Protein AF-A0A0S8KGT2-F1 (afdb_monomer)

Foldseek 3Di:
DQDDDDCCAAPFNVCLVVQDKDWFQALVPDPRHDCVRCVVVVNDFGIKIKGFQDAPPDGQGIDIDTQDPVNDGDDVVNSVVVNVCSRVVSVVSVVVVVVVVVVVVVVVVVCVVPPDPPDPDPPDDPDDPPVPPPDDD

Radius of gyration: 22.51 Å; Cα contacts (8 Å, |Δi|>4): 148; chains: 1; bounding box: 44×46×62 Å

Structure (mmCIF, N/CA/C/O backbone):
data_AF-A0A0S8KGT2-F1
#
_entry.id   AF-A0A0S8KGT2-F1
#
loop_
_atom_site.group_PDB
_atom_site.id
_atom_site.type_symbol
_atom_site.label_atom_id
_atom_site.label_alt_id
_atom_site.label_comp_id
_atom_site.label_asym_id
_atom_site.label_entity_id
_atom_site.label_seq_id
_atom_site.pdbx_PDB_ins_code
_atom_site.Cartn_x
_atom_site.Cartn_y
_atom_site.Cartn_z
_atom_site.occupancy
_atom_site.B_iso_or_equiv
_atom_site.auth_seq_id
_atom_site.auth_comp_id
_atom_site.auth_asym_id
_atom_site.auth_atom_id
_atom_site.pdbx_PDB_model_num
ATOM 1 N N . MET A 1 1 ? -9.819 -14.612 -7.783 1.00 37.97 1 MET A N 1
ATOM 2 C CA . MET A 1 1 ? -9.402 -13.754 -8.916 1.00 37.97 1 MET A CA 1
ATOM 3 C C . MET A 1 1 ? -8.966 -12.421 -8.337 1.00 37.97 1 MET A C 1
ATOM 5 O O . MET A 1 1 ? -9.615 -11.972 -7.404 1.00 37.97 1 MET A O 1
ATOM 9 N N . ALA A 1 2 ? -7.877 -11.823 -8.820 1.00 55.53 2 ALA A N 1
ATOM 10 C CA . ALA A 1 2 ? -7.494 -10.479 -8.392 1.00 55.53 2 ALA A CA 1
ATOM 11 C C . ALA A 1 2 ? -8.411 -9.467 -9.095 1.00 55.53 2 ALA A C 1
ATOM 13 O O . ALA A 1 2 ? -8.334 -9.310 -10.314 1.00 55.53 2 ALA A O 1
ATOM 14 N N . ALA A 1 3 ? -9.317 -8.840 -8.345 1.00 69.00 3 ALA A N 1
ATOM 15 C CA . ALA A 1 3 ? -10.136 -7.749 -8.857 1.00 69.00 3 ALA A CA 1
ATOM 16 C C . ALA A 1 3 ? -9.214 -6.566 -9.189 1.00 69.00 3 ALA A C 1
ATOM 18 O O . ALA A 1 3 ? -8.461 -6.101 -8.335 1.00 69.00 3 ALA A O 1
ATOM 19 N N . THR A 1 4 ? -9.228 -6.111 -10.442 1.00 83.44 4 THR A N 1
ATOM 20 C CA . THR A 1 4 ? -8.487 -4.913 -10.857 1.00 83.44 4 THR A CA 1
ATOM 21 C C . THR A 1 4 ? -9.439 -3.730 -10.819 1.00 83.44 4 THR A C 1
ATOM 23 O O . THR A 1 4 ? -10.498 -3.771 -11.441 1.00 83.44 4 THR A O 1
ATOM 26 N N . PHE A 1 5 ? -9.060 -2.671 -10.113 1.00 87.12 5 PHE A N 1
ATOM 27 C CA . PHE A 1 5 ? -9.848 -1.450 -9.988 1.00 87.12 5 PHE A CA 1
ATOM 28 C C . PHE A 1 5 ? -8.957 -0.210 -10.183 1.00 87.12 5 PHE A C 1
ATOM 30 O O . PHE A 1 5 ? -7.730 -0.324 -10.130 1.00 87.12 5 PHE A O 1
ATOM 37 N N . PRO A 1 6 ? -9.542 0.970 -10.463 1.00 90.31 6 PRO A N 1
ATOM 38 C CA . PRO A 1 6 ? -8.777 2.198 -10.671 1.00 90.31 6 PRO A CA 1
ATOM 39 C C . PRO A 1 6 ? -7.941 2.596 -9.446 1.00 90.31 6 PRO A C 1
ATOM 41 O O . PRO A 1 6 ? -8.427 2.559 -8.318 1.00 90.31 6 PRO A O 1
ATOM 44 N N . ALA A 1 7 ? -6.694 3.018 -9.673 1.00 87.56 7 ALA A N 1
ATOM 45 C CA . ALA A 1 7 ? -5.729 3.323 -8.611 1.00 87.56 7 ALA A CA 1
ATOM 46 C C . ALA A 1 7 ? -6.074 4.568 -7.769 1.00 87.56 7 ALA A C 1
ATOM 48 O O . ALA A 1 7 ? -5.436 4.817 -6.754 1.00 87.56 7 ALA A O 1
ATOM 49 N N . ASP A 1 8 ? -7.052 5.367 -8.189 1.00 89.62 8 ASP A N 1
ATOM 50 C CA . ASP A 1 8 ? -7.558 6.546 -7.485 1.00 89.62 8 ASP A CA 1
ATOM 51 C C . ASP A 1 8 ? -8.740 6.235 -6.552 1.00 89.62 8 ASP A C 1
ATOM 53 O O . ASP A 1 8 ? -9.240 7.130 -5.871 1.00 89.62 8 ASP A O 1
ATOM 57 N N . ARG A 1 9 ? -9.200 4.980 -6.510 1.00 91.31 9 ARG A N 1
ATOM 58 C CA . ARG A 1 9 ? -10.331 4.543 -5.686 1.00 91.31 9 ARG A CA 1
ATOM 59 C C . ARG A 1 9 ? -9.869 3.867 -4.399 1.00 91.31 9 ARG A C 1
ATOM 61 O O . ARG A 1 9 ? -8.806 3.255 -4.339 1.00 91.31 9 ARG A O 1
ATOM 68 N N . GLY A 1 10 ? -10.729 3.919 -3.385 1.00 92.88 10 GLY A N 1
ATOM 69 C CA . GLY A 1 10 ? -10.489 3.236 -2.121 1.00 92.88 10 GLY A CA 1
ATOM 70 C C . GLY A 1 10 ? -9.565 3.998 -1.172 1.00 92.88 10 GLY A C 1
ATOM 71 O O . GLY A 1 10 ? -8.985 5.034 -1.510 1.00 92.88 10 GLY A O 1
ATOM 72 N N . LEU A 1 11 ? -9.374 3.412 0.009 1.00 94.81 11 LEU A N 1
ATOM 73 C CA . LEU A 1 11 ? -8.355 3.837 0.970 1.00 94.81 11 LEU A CA 1
ATOM 74 C C . LEU A 1 11 ? -6.946 3.726 0.368 1.00 94.81 11 LEU A C 1
ATOM 76 O O . LEU A 1 11 ? -6.159 4.662 0.508 1.00 94.81 11 LEU A O 1
ATOM 80 N N . ALA A 1 12 ? -6.679 2.666 -0.406 1.00 93.75 12 ALA A N 1
ATOM 81 C CA . ALA A 1 12 ? -5.462 2.520 -1.204 1.00 93.75 12 ALA A CA 1
ATOM 82 C C . ALA A 1 12 ? -5.190 3.758 -2.075 1.00 93.75 12 ALA A C 1
ATOM 84 O O . ALA A 1 12 ? -4.114 4.349 -2.009 1.00 93.75 12 ALA A O 1
ATOM 85 N N . GLY A 1 13 ? -6.175 4.188 -2.872 1.00 94.12 13 GLY A N 1
ATOM 86 C CA . GLY A 1 13 ? -6.015 5.333 -3.765 1.00 94.12 13 GLY A CA 1
ATOM 87 C C . GLY A 1 13 ? -5.806 6.651 -3.025 1.00 94.12 13 GLY A C 1
ATOM 88 O O . GLY A 1 13 ? -4.960 7.450 -3.430 1.00 94.12 13 GLY A O 1
ATOM 89 N N . SER A 1 14 ? -6.507 6.851 -1.904 1.00 95.75 14 SER A N 1
ATOM 90 C CA . SER A 1 14 ? -6.300 8.008 -1.021 1.00 95.75 14 SER A CA 1
ATOM 91 C C . SER A 1 14 ? -4.852 8.074 -0.532 1.00 95.75 14 SER A C 1
ATOM 93 O O . SER A 1 14 ? -4.175 9.078 -0.749 1.00 95.75 14 SER A O 1
ATOM 95 N N . VAL A 1 15 ? -4.347 6.984 0.051 1.00 96.44 15 VAL A N 1
ATOM 96 C CA . VAL A 1 15 ? -2.977 6.899 0.581 1.00 96.44 15 VAL A CA 1
ATOM 97 C C . VAL A 1 15 ? -1.927 7.054 -0.520 1.00 96.44 15 VAL A C 1
ATOM 99 O O . VAL A 1 15 ? -0.920 7.738 -0.332 1.00 96.44 15 VAL A O 1
ATOM 102 N N . LEU A 1 16 ? -2.169 6.487 -1.704 1.00 95.06 16 LEU A N 1
ATOM 103 C CA . LEU A 1 16 ? -1.284 6.651 -2.857 1.00 95.06 16 LEU A CA 1
ATOM 104 C C . LEU A 1 16 ? -1.186 8.120 -3.301 1.00 95.06 16 LEU A C 1
ATOM 106 O O . LEU A 1 16 ? -0.119 8.592 -3.709 1.00 95.06 16 LEU A O 1
ATOM 110 N N . GLN A 1 17 ? -2.287 8.870 -3.240 1.00 93.56 17 GLN A N 1
ATOM 111 C CA . GLN A 1 17 ? -2.316 10.282 -3.618 1.00 93.56 17 GLN A CA 1
ATOM 112 C C . GLN A 1 17 ? -1.646 11.164 -2.565 1.00 93.56 17 GLN A C 1
ATOM 114 O O . GLN A 1 17 ? -0.731 11.916 -2.919 1.00 93.56 17 GLN A O 1
ATOM 119 N N . THR A 1 18 ? -2.060 11.033 -1.301 1.00 95.06 18 THR A N 1
ATOM 120 C CA . THR A 1 18 ? -1.602 11.869 -0.180 1.00 95.06 18 THR A CA 1
ATOM 121 C C . THR A 1 18 ? -0.183 11.541 0.271 1.00 95.06 18 THR A C 1
ATOM 123 O O . THR A 1 18 ? 0.484 12.408 0.826 1.00 95.06 18 THR A O 1
ATOM 126 N N . GLN A 1 19 ? 0.288 10.313 0.021 1.00 94.38 19 GLN A N 1
ATOM 127 C CA . GLN A 1 19 ? 1.543 9.772 0.554 1.00 94.38 19 GLN A CA 1
ATOM 128 C C . GLN A 1 19 ? 1.598 9.792 2.088 1.00 94.38 19 GLN A C 1
ATOM 130 O O . GLN A 1 19 ? 2.670 9.861 2.686 1.00 94.38 19 GLN A O 1
ATOM 135 N N . GLN A 1 20 ? 0.438 9.702 2.735 1.00 95.06 20 GLN A N 1
ATOM 136 C CA . GLN A 1 20 ? 0.332 9.628 4.185 1.00 95.06 20 GLN A CA 1
ATOM 137 C C . GLN A 1 20 ? -0.096 8.225 4.589 1.00 95.06 20 GLN A C 1
ATOM 139 O O . GLN A 1 20 ? -1.046 7.676 4.046 1.00 95.06 20 GLN A O 1
ATOM 144 N N . SER A 1 21 ? 0.637 7.628 5.528 1.00 96.75 21 SER A N 1
ATOM 145 C CA . SER A 1 21 ? 0.242 6.343 6.102 1.00 96.75 21 SER A CA 1
ATOM 146 C C . SER A 1 21 ? -0.945 6.535 7.037 1.00 96.75 21 SER A C 1
ATOM 148 O O . SER A 1 21 ? -0.924 7.445 7.865 1.00 96.75 21 SER A O 1
ATOM 150 N N . GLU A 1 22 ? -1.920 5.638 6.976 1.00 96.75 22 GLU A N 1
ATOM 151 C CA . GLU A 1 22 ? -3.153 5.744 7.753 1.00 96.75 22 GLU A CA 1
ATOM 152 C C . GLU A 1 22 ? -3.449 4.437 8.503 1.00 96.75 22 GLU A C 1
ATOM 154 O O . GLU A 1 22 ? -3.208 3.334 8.003 1.00 96.75 22 GLU A O 1
ATOM 159 N N . VAL A 1 23 ? -3.977 4.572 9.723 1.00 97.62 23 VAL A N 1
ATOM 160 C CA . VAL A 1 23 ? -4.573 3.479 10.503 1.00 97.62 23 VAL A CA 1
ATOM 161 C C . VAL A 1 23 ? -6.083 3.651 10.447 1.00 97.62 23 VAL A C 1
ATOM 163 O O . VAL A 1 23 ? -6.607 4.661 10.912 1.00 97.62 23 VAL A O 1
ATOM 166 N N . ILE A 1 24 ? -6.783 2.654 9.914 1.00 96.75 24 ILE A N 1
ATOM 167 C CA . ILE A 1 24 ? -8.237 2.658 9.775 1.00 96.75 24 ILE A CA 1
ATOM 168 C C . ILE A 1 24 ? -8.793 1.494 10.589 1.00 96.75 24 ILE A C 1
ATOM 170 O O . ILE A 1 24 ? -8.741 0.336 10.179 1.00 96.75 24 ILE A O 1
ATOM 174 N N . ASN A 1 25 ? -9.314 1.800 11.775 1.00 96.50 25 ASN A N 1
ATOM 175 C CA . ASN A 1 25 ? -9.817 0.783 12.704 1.00 96.50 25 ASN A CA 1
ATOM 176 C C . ASN A 1 25 ? -11.262 0.345 12.434 1.00 96.50 25 ASN A C 1
ATOM 178 O O . ASN A 1 25 ? -11.675 -0.692 12.945 1.00 96.50 25 ASN A O 1
ATOM 182 N N . ASP A 1 26 ? -11.995 1.095 11.613 1.00 95.25 26 ASP A N 1
ATOM 183 C CA . ASP A 1 26 ? -13.293 0.694 11.077 1.00 95.25 26 ASP A CA 1
ATOM 184 C C . ASP A 1 26 ? -13.412 1.182 9.631 1.00 95.25 26 ASP A C 1
ATOM 186 O O . ASP A 1 26 ? -13.718 2.349 9.374 1.00 95.25 26 ASP A O 1
ATOM 190 N N . VAL A 1 27 ? -13.155 0.281 8.681 1.00 94.94 27 VAL A N 1
ATOM 191 C CA . VAL A 1 27 ? -13.203 0.618 7.250 1.00 94.94 27 VAL A CA 1
ATOM 192 C C . VAL A 1 27 ? -14.623 0.891 6.755 1.00 94.94 27 VAL A C 1
ATOM 194 O O . VAL A 1 27 ? -14.787 1.646 5.808 1.00 94.94 27 VAL A O 1
ATOM 197 N N . ARG A 1 28 ? -15.659 0.330 7.394 1.00 91.69 28 ARG A N 1
ATOM 198 C CA . ARG A 1 28 ? -17.057 0.510 6.959 1.00 91.69 28 ARG A CA 1
ATOM 199 C C . ARG A 1 28 ? -17.600 1.883 7.327 1.00 91.69 28 ARG A C 1
ATOM 201 O O . ARG A 1 28 ? -18.535 2.367 6.699 1.00 91.69 28 ARG A O 1
ATOM 208 N N . SER A 1 29 ? -17.011 2.502 8.346 1.00 93.44 29 SER A N 1
ATOM 209 C CA . SER A 1 29 ? -17.305 3.884 8.716 1.00 93.44 29 SER A CA 1
ATOM 210 C C . SER A 1 29 ? -16.640 4.917 7.795 1.00 93.44 29 SER A C 1
ATOM 212 O O . SER A 1 29 ? -17.051 6.078 7.796 1.00 93.44 29 SER A O 1
ATOM 214 N N . ASP A 1 30 ? -15.632 4.521 7.005 1.00 93.06 30 ASP A N 1
ATOM 215 C CA . ASP A 1 30 ? -14.886 5.439 6.145 1.00 93.06 30 ASP A CA 1
ATOM 216 C C . ASP A 1 30 ? -15.527 5.525 4.744 1.00 93.06 30 ASP A C 1
ATOM 218 O O . ASP A 1 30 ? -15.562 4.531 4.015 1.00 93.06 30 ASP A O 1
ATOM 222 N N . PRO A 1 31 ? -15.991 6.710 4.300 1.00 92.31 31 PRO A N 1
ATOM 223 C CA . PRO A 1 31 ? -16.636 6.872 2.995 1.00 92.31 31 PRO A CA 1
ATOM 224 C C . PRO A 1 31 ? -15.696 6.624 1.806 1.00 92.31 31 PRO A C 1
ATOM 226 O O . PRO A 1 31 ? -16.158 6.484 0.673 1.00 92.31 31 PRO A O 1
ATOM 229 N N . ARG A 1 32 ? -14.376 6.598 2.031 1.00 93.25 32 ARG A N 1
ATOM 230 C CA . ARG A 1 32 ? -13.376 6.289 1.003 1.00 93.25 32 ARG A CA 1
ATOM 231 C C . ARG A 1 32 ? -13.247 4.787 0.771 1.00 93.25 32 ARG A C 1
ATOM 233 O O . ARG A 1 32 ? -12.619 4.400 -0.212 1.00 93.25 32 ARG A O 1
ATOM 240 N N . PHE A 1 33 ? -13.795 3.940 1.643 1.00 93.44 33 PHE A N 1
ATOM 241 C CA . PHE A 1 33 ? -13.700 2.493 1.504 1.00 93.44 33 PHE A CA 1
ATOM 242 C C . PHE A 1 33 ? -14.436 1.997 0.254 1.00 93.44 33 PHE A C 1
ATOM 244 O O . PHE A 1 33 ? -15.562 2.393 -0.044 1.00 93.44 33 PHE A O 1
ATOM 251 N N . TYR A 1 34 ? -13.777 1.130 -0.516 1.00 92.06 34 TYR A N 1
ATOM 252 C CA . TYR A 1 34 ? -14.300 0.647 -1.790 1.00 92.06 34 TYR A CA 1
ATOM 253 C C . TYR A 1 34 ? -14.834 -0.783 -1.659 1.00 92.06 34 TYR A C 1
ATOM 255 O O . TYR A 1 34 ? -14.160 -1.755 -1.992 1.00 92.06 34 TYR A O 1
ATOM 263 N N . GLU A 1 35 ? -16.085 -0.897 -1.209 1.00 88.62 35 GLU A N 1
ATOM 264 C CA . GLU A 1 35 ? -16.753 -2.167 -0.862 1.00 88.62 35 GLU A CA 1
ATOM 265 C C . GLU A 1 35 ? -16.849 -3.195 -2.003 1.00 88.62 35 GLU A C 1
ATOM 267 O O . GLU A 1 35 ? -17.064 -4.386 -1.761 1.00 88.62 35 GLU A O 1
ATOM 272 N N . LYS A 1 36 ? -16.699 -2.766 -3.262 1.00 88.69 36 LYS A N 1
ATOM 273 C CA . LYS A 1 36 ? -16.761 -3.672 -4.418 1.00 88.69 36 LYS A CA 1
ATOM 274 C C . LYS A 1 36 ? -15.688 -4.758 -4.368 1.00 88.69 36 LYS A C 1
ATOM 276 O O . LYS A 1 36 ? -15.976 -5.888 -4.747 1.00 88.69 36 LYS A O 1
ATOM 281 N N . VAL A 1 37 ? -14.491 -4.444 -3.868 1.00 87.25 37 VAL A N 1
ATOM 282 C CA . VAL A 1 37 ? -13.386 -5.416 -3.781 1.00 87.25 37 VAL A CA 1
ATOM 283 C C . VAL A 1 37 ? -13.729 -6.539 -2.799 1.00 87.25 37 VAL A C 1
ATOM 285 O O . VAL A 1 37 ? -13.564 -7.717 -3.118 1.00 87.25 37 VAL A O 1
ATOM 288 N N . ASP A 1 38 ? -14.275 -6.188 -1.637 1.00 88.62 38 ASP A N 1
ATOM 289 C CA . ASP A 1 38 ? -14.767 -7.143 -0.639 1.00 88.62 38 ASP A CA 1
ATOM 290 C C . ASP A 1 38 ? -15.930 -7.979 -1.196 1.00 88.62 38 ASP A C 1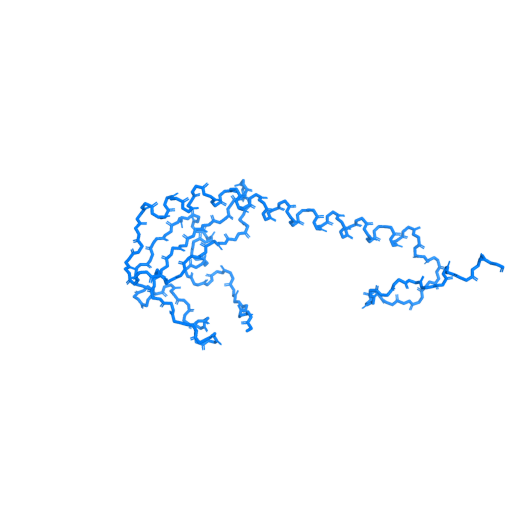
ATOM 292 O O . ASP A 1 38 ? -15.938 -9.206 -1.094 1.00 88.62 38 ASP A O 1
ATOM 296 N N . SER A 1 39 ? -16.880 -7.325 -1.869 1.00 88.19 39 SER A N 1
ATOM 297 C CA . SER A 1 39 ? -18.066 -7.979 -2.439 1.00 88.19 39 SER A CA 1
ATOM 298 C C . SER A 1 39 ? -17.716 -9.015 -3.514 1.00 88.19 39 SER A C 1
ATOM 300 O O . SER A 1 39 ? -18.314 -10.088 -3.557 1.00 88.19 39 SER A O 1
ATOM 302 N N . GLU A 1 40 ? -16.743 -8.715 -4.379 1.00 88.19 40 GLU A N 1
ATOM 303 C CA . GLU A 1 40 ? -16.298 -9.613 -5.453 1.00 88.19 40 GLU A CA 1
ATOM 304 C C . GLU A 1 40 ? -15.376 -10.733 -4.951 1.00 88.19 40 GLU A C 1
ATOM 306 O O . GLU A 1 40 ? -15.357 -11.827 -5.519 1.00 88.19 40 GLU A O 1
ATOM 311 N N . SER A 1 41 ? -14.601 -10.478 -3.893 1.00 86.94 41 SER A N 1
ATOM 312 C CA . SER A 1 41 ? -13.675 -11.462 -3.320 1.00 86.94 41 SER A CA 1
ATOM 313 C C . SER A 1 41 ? -14.316 -12.372 -2.268 1.00 86.94 41 SER A C 1
ATOM 315 O O . SER A 1 41 ? -13.781 -13.446 -1.991 1.00 86.94 41 SER A O 1
ATOM 317 N N . GLY A 1 42 ? -15.436 -11.955 -1.670 1.00 88.31 42 GLY A N 1
ATOM 318 C CA . GLY A 1 42 ? -16.031 -12.592 -0.494 1.00 88.31 42 GLY A CA 1
ATOM 319 C C . GLY A 1 42 ? -15.248 -12.345 0.803 1.00 88.31 42 GLY A C 1
ATOM 320 O O . GLY A 1 42 ? -15.605 -12.895 1.846 1.00 88.31 42 GLY A O 1
ATOM 321 N N . PHE A 1 43 ? -14.184 -11.538 0.757 1.00 90.38 43 PHE A N 1
ATOM 322 C CA . PHE A 1 43 ? -13.424 -11.125 1.930 1.00 90.38 43 PHE A CA 1
ATOM 323 C C . PHE A 1 43 ? -14.142 -9.970 2.630 1.00 90.38 43 PHE A C 1
ATOM 325 O O . PHE A 1 43 ? -14.704 -9.103 1.973 1.00 90.38 43 PHE A O 1
ATOM 332 N N . GLN A 1 44 ? -14.139 -9.957 3.965 1.00 92.69 44 GLN A N 1
ATOM 333 C CA . GLN A 1 44 ? -14.705 -8.855 4.744 1.00 92.69 44 GLN A CA 1
ATOM 334 C C . GLN A 1 44 ? -13.604 -8.141 5.511 1.00 92.69 44 GLN A C 1
ATOM 336 O O . GLN A 1 44 ? -13.093 -8.651 6.512 1.00 92.69 44 GLN A O 1
ATOM 341 N N . THR A 1 45 ? -13.268 -6.945 5.060 1.00 94.50 45 THR A N 1
ATOM 342 C CA . THR A 1 45 ? -12.317 -6.052 5.700 1.00 94.50 45 THR A CA 1
ATOM 343 C C . THR A 1 45 ? -13.007 -5.338 6.866 1.00 94.50 45 THR A C 1
ATOM 345 O O . THR A 1 45 ? -14.109 -4.804 6.737 1.00 94.50 45 THR A O 1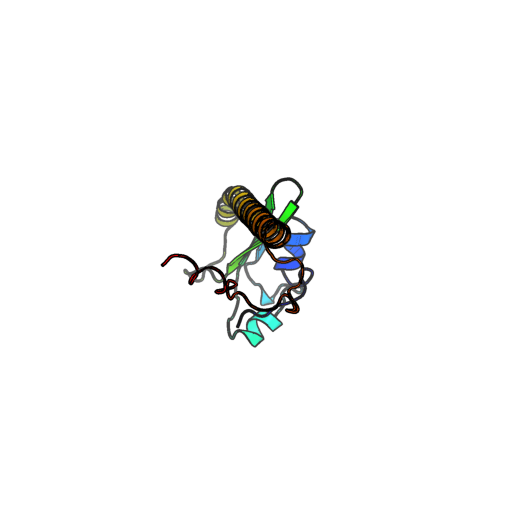
ATOM 348 N N . ARG A 1 46 ? -12.380 -5.383 8.045 1.00 95.12 46 ARG A N 1
ATOM 349 C CA . ARG A 1 46 ? -12.859 -4.765 9.294 1.00 95.12 46 ARG A CA 1
ATOM 350 C C . ARG A 1 46 ? -11.988 -3.577 9.675 1.00 95.12 46 ARG A C 1
ATOM 352 O O . ARG A 1 46 ? -12.488 -2.486 9.919 1.00 95.12 46 ARG A O 1
ATOM 359 N N . ASN A 1 47 ? -10.681 -3.801 9.690 1.00 96.19 47 ASN A N 1
ATOM 360 C CA . ASN A 1 47 ? -9.672 -2.796 9.983 1.00 96.19 47 ASN A CA 1
ATOM 361 C C . ASN A 1 47 ? -8.450 -2.991 9.089 1.00 96.19 47 ASN A C 1
ATOM 363 O O . ASN A 1 47 ? -8.231 -4.082 8.553 1.00 96.19 47 ASN A O 1
ATOM 367 N N . MET A 1 48 ? -7.668 -1.929 8.921 1.00 96.94 48 MET A N 1
ATOM 368 C CA . MET A 1 48 ? -6.454 -1.963 8.122 1.00 96.94 48 MET A CA 1
ATOM 369 C C . MET A 1 48 ? -5.426 -0.898 8.499 1.00 96.94 48 MET A C 1
ATOM 371 O O . MET A 1 48 ? -5.748 0.143 9.072 1.00 96.94 48 MET A O 1
ATOM 375 N N . ILE A 1 49 ? -4.182 -1.155 8.105 1.00 97.69 49 ILE A N 1
ATOM 376 C CA . ILE A 1 49 ? -3.132 -0.147 7.958 1.00 97.69 49 ILE A CA 1
ATOM 377 C C . ILE A 1 49 ? -2.830 -0.023 6.468 1.00 97.69 49 ILE A C 1
ATOM 379 O O . ILE A 1 49 ? -2.629 -1.042 5.808 1.00 97.69 49 ILE A O 1
ATOM 383 N N . ALA A 1 50 ? -2.759 1.204 5.960 1.00 97.44 50 ALA A N 1
ATOM 384 C CA . ALA A 1 50 ? -2.361 1.492 4.587 1.00 97.44 50 ALA A CA 1
ATOM 385 C C . ALA A 1 50 ? -1.126 2.396 4.578 1.00 97.44 50 ALA A C 1
ATOM 387 O O . ALA A 1 50 ? -1.098 3.438 5.237 1.00 97.44 50 ALA A O 1
ATOM 388 N N . ILE A 1 51 ? -0.091 1.988 3.842 1.00 97.88 51 ILE A N 1
ATOM 389 C CA . ILE A 1 51 ? 1.201 2.678 3.787 1.00 97.88 51 ILE A CA 1
ATOM 390 C C . ILE A 1 51 ? 1.619 2.865 2.332 1.00 97.88 51 ILE A C 1
ATOM 392 O O . ILE A 1 51 ? 1.654 1.890 1.580 1.00 97.88 51 ILE A O 1
ATOM 396 N N . PRO A 1 52 ? 1.960 4.090 1.907 1.00 97.25 52 PRO A N 1
ATOM 397 C CA . PRO A 1 52 ? 2.430 4.319 0.553 1.00 97.25 52 PRO A CA 1
ATOM 398 C C . PRO A 1 52 ? 3.826 3.710 0.374 1.00 97.25 52 PRO A C 1
ATOM 400 O O . PRO A 1 52 ? 4.696 3.841 1.232 1.00 97.25 52 PRO A O 1
ATOM 403 N N . LEU A 1 53 ? 4.052 3.064 -0.766 1.00 97.69 53 LEU A N 1
ATOM 404 C CA . LEU A 1 53 ? 5.361 2.565 -1.175 1.00 97.69 53 LEU A CA 1
ATOM 405 C C . LEU A 1 53 ? 5.968 3.567 -2.153 1.00 97.69 53 LEU A C 1
ATOM 407 O O . LEU A 1 53 ? 5.547 3.646 -3.310 1.00 97.69 53 LEU A O 1
ATOM 411 N N . VAL A 1 54 ? 6.946 4.339 -1.683 1.00 96.25 54 VAL A N 1
ATOM 412 C CA . VAL A 1 54 ? 7.604 5.401 -2.453 1.00 96.25 54 VAL A CA 1
ATOM 413 C C . VAL A 1 54 ? 9.106 5.135 -2.501 1.00 96.25 54 VAL A C 1
ATOM 415 O O . VAL A 1 54 ? 9.732 4.929 -1.467 1.00 96.25 54 VAL A O 1
ATOM 418 N N . ALA A 1 55 ? 9.679 5.118 -3.704 1.00 95.38 55 ALA A N 1
ATOM 419 C CA . ALA A 1 55 ? 11.103 4.878 -3.934 1.00 95.38 55 ALA A CA 1
ATOM 420 C C . ALA A 1 55 ? 11.751 6.128 -4.545 1.00 95.38 55 ALA A C 1
ATOM 422 O O . ALA A 1 55 ? 11.801 6.290 -5.771 1.00 95.38 55 ALA A O 1
ATOM 423 N N . GLY A 1 56 ? 12.243 7.027 -3.691 1.00 90.69 56 GLY A N 1
ATOM 424 C CA . GLY A 1 56 ? 12.643 8.379 -4.091 1.00 90.69 56 GLY A CA 1
ATOM 425 C C . GLY A 1 56 ? 11.410 9.234 -4.389 1.00 90.69 56 GLY A C 1
ATOM 426 O O . GLY A 1 56 ? 10.604 9.472 -3.500 1.00 90.69 56 GLY A O 1
ATOM 427 N N . GLU A 1 57 ? 11.237 9.668 -5.638 1.00 90.06 57 GLU A N 1
ATOM 428 C CA . GLU A 1 57 ? 10.050 10.427 -6.081 1.00 90.06 57 GLU A CA 1
ATOM 429 C C . GLU A 1 57 ? 8.981 9.539 -6.749 1.00 90.06 57 GLU A C 1
ATOM 431 O O . GLU A 1 57 ? 7.889 9.996 -7.087 1.00 90.06 57 GLU A O 1
ATOM 436 N N . GLU A 1 58 ? 9.284 8.255 -6.964 1.00 92.50 58 GLU A N 1
ATOM 437 C CA . GLU A 1 58 ? 8.405 7.334 -7.680 1.00 92.50 58 GLU A CA 1
ATOM 438 C C . GLU A 1 58 ? 7.427 6.643 -6.721 1.00 92.50 58 GLU A C 1
ATOM 440 O O . GLU A 1 58 ? 7.834 5.927 -5.803 1.00 92.50 58 GLU A O 1
ATOM 445 N N . LYS A 1 59 ? 6.124 6.806 -6.973 1.00 94.31 59 LYS A N 1
ATOM 446 C CA . LYS A 1 59 ? 5.057 6.075 -6.278 1.00 94.31 59 LYS A CA 1
ATOM 447 C C . LYS A 1 59 ? 4.948 4.663 -6.850 1.00 94.31 59 LYS A C 1
ATOM 449 O O . LYS A 1 59 ? 4.419 4.465 -7.942 1.00 94.31 59 LYS A O 1
ATOM 454 N N . VAL A 1 60 ? 5.442 3.679 -6.108 1.00 94.94 60 VAL A N 1
ATOM 455 C CA . VAL A 1 60 ? 5.513 2.282 -6.550 1.00 94.94 60 VAL A CA 1
ATOM 456 C C . VAL A 1 60 ? 4.198 1.538 -6.299 1.00 94.94 60 VAL A C 1
ATOM 458 O O . VAL A 1 60 ? 3.841 0.659 -7.091 1.00 94.94 60 VAL A O 1
ATOM 461 N N . GLY A 1 61 ? 3.480 1.888 -5.225 1.00 94.88 61 GLY A N 1
ATOM 462 C CA . GLY A 1 61 ? 2.202 1.279 -4.848 1.00 94.88 61 GLY A CA 1
ATOM 463 C C . GLY A 1 61 ? 1.780 1.594 -3.411 1.00 94.88 61 GLY A C 1
ATOM 464 O O . GLY A 1 61 ? 2.195 2.604 -2.846 1.00 94.88 61 GLY A O 1
ATOM 465 N N . VAL A 1 62 ? 0.964 0.718 -2.822 1.00 96.44 62 VAL A N 1
ATOM 466 C CA . VAL A 1 62 ? 0.506 0.794 -1.424 1.00 96.44 62 VAL A CA 1
ATOM 467 C C . VAL A 1 62 ? 0.639 -0.584 -0.782 1.00 96.44 62 VAL A C 1
ATOM 469 O O . VAL A 1 62 ? 0.309 -1.593 -1.404 1.00 96.44 62 VAL A O 1
ATOM 472 N N . LEU A 1 63 ? 1.137 -0.620 0.451 1.00 96.69 63 LEU A N 1
ATOM 473 C CA . LEU A 1 63 ? 1.142 -1.787 1.321 1.00 96.69 63 LEU A CA 1
ATOM 474 C C . LEU A 1 63 ? -0.068 -1.711 2.250 1.00 96.69 63 LEU A C 1
ATOM 476 O O . LEU A 1 63 ? -0.195 -0.759 3.022 1.00 96.69 63 LEU A O 1
ATOM 480 N N . GLU A 1 64 ? -0.924 -2.726 2.198 1.00 95.12 64 GLU A N 1
ATOM 481 C CA . GLU A 1 64 ? -2.092 -2.841 3.065 1.00 95.12 64 GLU A CA 1
ATOM 482 C C . GLU A 1 64 ? -1.977 -4.073 3.958 1.00 95.12 64 GLU A C 1
ATOM 484 O O . GLU A 1 64 ? -1.691 -5.178 3.495 1.00 95.12 64 GLU A O 1
ATOM 489 N N . VAL A 1 65 ? -2.218 -3.879 5.251 1.00 95.69 65 VAL A N 1
ATOM 490 C CA . VAL A 1 65 ? -2.365 -4.965 6.221 1.00 95.69 65 VAL A CA 1
ATOM 491 C C . VAL A 1 65 ? -3.805 -4.945 6.693 1.00 95.69 65 VAL A C 1
ATOM 493 O O . VAL A 1 65 ? -4.243 -3.950 7.262 1.00 95.69 65 VAL A O 1
ATOM 496 N N . LEU A 1 66 ? -4.539 -6.024 6.437 1.00 95.56 66 LEU A N 1
ATOM 497 C CA . LEU A 1 66 ? -5.976 -6.122 6.690 1.00 95.56 66 LEU A CA 1
ATOM 498 C C . LEU A 1 66 ? -6.251 -7.053 7.870 1.00 95.56 66 LEU A C 1
ATOM 500 O O . LEU A 1 66 ? -5.548 -8.045 8.047 1.00 95.56 66 LEU A O 1
ATOM 504 N N . ASN A 1 67 ? -7.330 -6.783 8.607 1.00 96.00 67 ASN A N 1
ATOM 505 C CA . ASN A 1 67 ? -7.902 -7.661 9.627 1.00 96.00 67 ASN A CA 1
ATOM 506 C C . ASN A 1 67 ? -6.883 -8.165 10.652 1.00 96.00 67 ASN A C 1
ATOM 508 O O . ASN A 1 67 ? -6.418 -9.305 10.580 1.00 96.00 67 ASN A O 1
ATOM 512 N N . LYS A 1 68 ? -6.601 -7.338 11.662 1.00 95.88 68 LYS A N 1
ATOM 513 C CA . LYS A 1 68 ? -5.712 -7.713 12.763 1.00 95.88 68 LYS A CA 1
ATOM 514 C C . LYS A 1 68 ? -6.116 -9.067 13.365 1.00 95.88 68 LYS A C 1
ATOM 516 O O . LYS A 1 68 ? -7.290 -9.312 13.665 1.00 95.88 68 LYS A O 1
ATOM 521 N N . ALA A 1 69 ? -5.129 -9.952 13.510 1.00 94.00 69 ALA A N 1
ATOM 522 C CA . ALA A 1 69 ? -5.350 -11.363 13.825 1.00 94.00 69 ALA A CA 1
ATOM 523 C C . ALA A 1 69 ? -5.939 -11.595 15.225 1.00 94.00 69 ALA A C 1
ATOM 525 O O . ALA A 1 69 ? -6.736 -12.509 15.408 1.00 94.00 69 ALA A O 1
ATOM 526 N N . ASP A 1 70 ? -5.588 -10.751 16.197 1.00 92.31 70 ASP A N 1
ATOM 527 C CA . ASP A 1 70 ? -6.129 -10.800 17.563 1.00 92.31 70 ASP A CA 1
ATOM 528 C C . ASP A 1 70 ? -7.553 -10.221 17.674 1.00 92.31 70 ASP A C 1
ATOM 530 O O . ASP A 1 70 ? -8.155 -10.243 18.745 1.00 92.31 70 ASP A O 1
ATOM 534 N N . GLY A 1 71 ? -8.103 -9.704 16.569 1.00 89.44 71 GLY A N 1
ATOM 535 C CA . GLY A 1 71 ? -9.414 -9.068 16.518 1.00 89.44 71 GLY A CA 1
ATOM 536 C C . GLY A 1 71 ? -9.457 -7.648 17.088 1.00 89.44 71 GLY A C 1
ATOM 537 O O . GLY A 1 71 ? -10.522 -7.035 17.042 1.00 89.44 71 GLY A O 1
ATOM 538 N N . GLY A 1 72 ? -8.337 -7.122 17.589 1.00 93.56 72 GLY A N 1
ATOM 539 C CA . GLY A 1 72 ? -8.224 -5.774 18.128 1.00 93.56 72 GLY A CA 1
ATOM 540 C C . GLY A 1 72 ? -7.990 -4.705 17.060 1.00 93.56 72 GLY A C 1
ATOM 541 O O . GLY A 1 72 ? -7.963 -4.968 15.856 1.00 93.56 72 GLY A O 1
ATOM 542 N N . SER A 1 73 ? -7.793 -3.474 17.528 1.00 96.50 73 SER A N 1
ATOM 543 C CA . SER A 1 73 ? -7.448 -2.323 16.692 1.00 96.50 73 SER A CA 1
ATOM 544 C C . SER A 1 73 ? -5.954 -2.280 16.381 1.00 96.50 73 SER A C 1
ATOM 546 O O . SER A 1 73 ? -5.109 -2.673 17.195 1.00 96.50 73 SER A O 1
ATOM 548 N N . PHE A 1 74 ? -5.625 -1.753 15.209 1.00 97.31 74 PHE A N 1
ATOM 549 C CA . PHE A 1 74 ? -4.265 -1.370 14.877 1.00 97.31 74 PHE A CA 1
ATOM 550 C C . PHE A 1 74 ? -3.854 -0.122 15.660 1.00 97.31 74 PHE A C 1
ATOM 552 O O . PHE A 1 74 ? -4.658 0.768 15.957 1.00 97.31 74 PHE A O 1
ATOM 559 N N . THR A 1 75 ? -2.575 -0.079 16.005 1.00 96.88 75 THR A N 1
ATOM 560 C CA . THR A 1 75 ? -1.953 0.981 16.791 1.00 96.88 75 THR A CA 1
ATOM 561 C C . THR A 1 75 ? -0.989 1.791 15.942 1.00 96.88 75 THR A C 1
ATOM 563 O O . THR A 1 75 ? -0.413 1.314 14.964 1.00 96.88 75 THR A O 1
ATOM 566 N N . GLU A 1 76 ? -0.728 3.015 16.385 1.00 96.38 76 GLU A N 1
ATOM 567 C CA . GLU A 1 76 ? 0.239 3.890 15.727 1.00 96.38 76 GLU A CA 1
ATOM 568 C C . GLU A 1 76 ? 1.663 3.313 15.741 1.00 96.38 76 GLU A C 1
ATOM 570 O O . GLU A 1 76 ? 2.435 3.495 14.803 1.00 96.38 76 GLU A O 1
ATOM 575 N N . LYS A 1 77 ? 2.005 2.532 16.772 1.00 97.12 77 LYS A N 1
ATOM 576 C CA . LYS A 1 77 ? 3.293 1.836 16.852 1.00 97.12 77 LYS A CA 1
ATOM 577 C C . LYS A 1 77 ? 3.454 0.798 15.738 1.00 97.12 77 LYS A C 1
ATOM 579 O O . LYS A 1 77 ? 4.532 0.691 15.160 1.00 97.12 77 LYS A O 1
ATOM 584 N N . GLU A 1 78 ? 2.396 0.049 15.430 1.00 96.56 78 GLU A N 1
ATOM 585 C CA . GLU A 1 78 ? 2.393 -0.922 14.327 1.00 96.56 78 GLU A CA 1
ATOM 586 C C . GLU A 1 78 ? 2.496 -0.211 12.975 1.00 96.56 78 GLU A C 1
ATOM 588 O O . GLU A 1 78 ? 3.265 -0.643 12.116 1.00 96.56 78 GLU A O 1
ATOM 593 N N . ARG A 1 79 ? 1.808 0.928 12.813 1.00 97.38 79 ARG A N 1
ATOM 594 C CA . ARG A 1 79 ? 1.937 1.774 11.619 1.00 97.38 79 ARG A CA 1
ATOM 595 C C . ARG A 1 79 ? 3.373 2.251 11.413 1.00 97.38 79 ARG A C 1
ATOM 597 O O . ARG A 1 79 ? 3.885 2.154 10.304 1.00 97.38 79 ARG A O 1
ATOM 604 N N . LEU A 1 80 ? 4.027 2.747 12.464 1.00 96.94 80 LEU A N 1
ATOM 605 C CA . LEU A 1 80 ? 5.412 3.228 12.403 1.00 96.94 80 LEU A CA 1
ATOM 606 C C . LEU A 1 80 ? 6.402 2.110 12.065 1.00 96.94 80 LEU A C 1
ATOM 608 O O . LEU A 1 80 ? 7.300 2.317 11.252 1.00 96.94 80 LEU A O 1
ATOM 612 N N . LEU A 1 81 ? 6.216 0.923 12.648 1.00 96.31 81 LEU A N 1
ATOM 613 C CA . LEU A 1 81 ? 7.032 -0.247 12.329 1.00 96.31 81 LEU A CA 1
ATOM 614 C C . LEU A 1 81 ? 6.926 -0.596 10.841 1.00 96.31 81 LEU A C 1
ATOM 616 O O . LEU A 1 81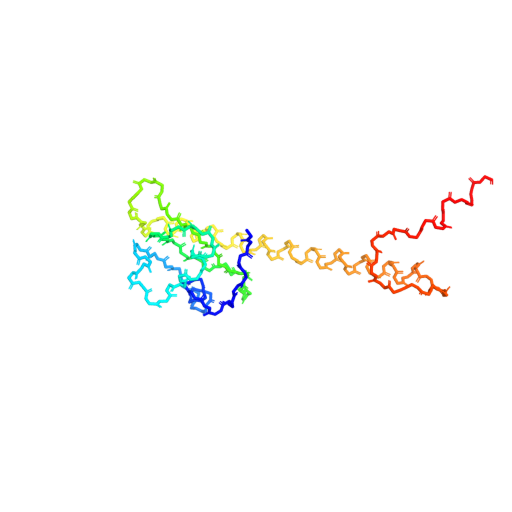 ? 7.941 -0.690 10.157 1.00 96.31 81 LEU A O 1
ATOM 620 N N . LEU A 1 82 ? 5.707 -0.721 10.317 1.00 96.62 82 LEU A N 1
ATOM 621 C CA . LEU A 1 82 ? 5.496 -1.029 8.904 1.00 96.62 82 LEU A CA 1
ATOM 622 C C . LEU A 1 82 ? 6.004 0.099 7.989 1.00 96.62 82 LEU A C 1
ATOM 624 O O . LEU A 1 82 ? 6.584 -0.178 6.941 1.00 96.62 82 LEU A O 1
ATOM 628 N N . ALA A 1 83 ? 5.857 1.362 8.400 1.00 95.62 83 ALA A N 1
ATOM 629 C CA . ALA A 1 83 ? 6.366 2.511 7.653 1.00 95.62 83 ALA A CA 1
ATOM 630 C C . ALA A 1 83 ? 7.897 2.489 7.532 1.00 95.62 83 ALA A C 1
ATOM 632 O O . ALA A 1 83 ? 8.413 2.803 6.465 1.00 95.62 83 ALA A O 1
ATOM 633 N N . SER A 1 84 ? 8.621 2.050 8.570 1.00 95.38 84 SER A N 1
ATOM 634 C CA . SER A 1 84 ? 10.084 1.905 8.491 1.00 95.38 84 SER A CA 1
ATOM 635 C C . SER A 1 84 ? 10.546 0.854 7.477 1.00 95.38 84 SER A C 1
ATOM 637 O O . SER A 1 84 ? 11.649 0.955 6.957 1.00 95.38 84 SER A O 1
ATOM 639 N N . MET A 1 85 ? 9.698 -0.125 7.154 1.00 96.06 85 MET A N 1
ATOM 640 C CA . MET A 1 85 ? 10.001 -1.163 6.163 1.00 96.06 85 MET A CA 1
ATOM 641 C C . MET A 1 85 ? 9.548 -0.773 4.749 1.00 96.06 85 MET A C 1
ATOM 643 O O . MET A 1 85 ? 10.033 -1.321 3.759 1.00 96.06 85 MET A O 1
ATOM 647 N N . ALA A 1 86 ? 8.598 0.156 4.639 1.00 96.12 86 ALA A N 1
ATOM 648 C CA . ALA A 1 86 ? 7.947 0.511 3.384 1.00 96.12 86 ALA A CA 1
ATOM 649 C C . ALA A 1 86 ? 8.919 1.076 2.341 1.00 96.12 86 ALA A C 1
ATOM 651 O O . ALA A 1 86 ? 8.786 0.767 1.158 1.00 96.12 86 ALA A O 1
ATOM 652 N N . GLU A 1 87 ? 9.912 1.857 2.771 1.00 93.31 87 GLU A N 1
ATOM 653 C CA . GLU A 1 87 ? 10.924 2.426 1.877 1.00 93.31 87 GLU A CA 1
ATOM 654 C C . GLU A 1 87 ? 11.772 1.328 1.217 1.00 93.31 87 GLU A C 1
ATOM 656 O O . GLU A 1 87 ? 11.882 1.273 -0.010 1.00 93.31 87 GLU A O 1
ATOM 661 N N . GLU A 1 88 ? 12.301 0.389 2.005 1.00 95.69 88 GLU A N 1
ATOM 662 C CA . GLU A 1 88 ? 13.099 -0.731 1.491 1.00 95.69 88 GLU A CA 1
ATOM 663 C C . GLU A 1 88 ? 12.286 -1.617 0.537 1.00 95.69 88 GLU A C 1
ATOM 665 O O . GLU A 1 88 ? 12.766 -1.999 -0.535 1.00 95.69 88 GLU A O 1
ATOM 670 N N . ILE A 1 89 ? 11.022 -1.888 0.883 1.00 97.31 89 ILE A N 1
ATOM 671 C CA . ILE A 1 89 ? 10.090 -2.638 0.031 1.00 97.31 89 ILE A CA 1
ATOM 672 C C . ILE A 1 89 ? 9.859 -1.899 -1.294 1.00 97.31 89 ILE A C 1
ATOM 674 O O . ILE A 1 89 ? 9.895 -2.517 -2.363 1.00 97.31 89 ILE A O 1
ATOM 678 N N . ALA A 1 90 ? 9.652 -0.581 -1.253 1.00 97.19 90 ALA A N 1
ATOM 679 C CA . ALA A 1 90 ? 9.436 0.224 -2.449 1.00 97.19 90 ALA A CA 1
ATOM 680 C C . ALA A 1 90 ? 10.652 0.173 -3.386 1.00 97.19 90 ALA A C 1
ATOM 682 O O . ALA A 1 90 ? 10.492 -0.069 -4.587 1.00 97.19 90 ALA A O 1
ATOM 683 N N . PHE A 1 91 ? 11.868 0.328 -2.850 1.00 97.19 91 PHE A N 1
ATOM 684 C CA . PHE A 1 91 ? 13.099 0.206 -3.633 1.00 97.19 91 PHE A CA 1
ATOM 685 C C . PHE A 1 91 ? 13.288 -1.196 -4.212 1.00 97.19 91 PHE A C 1
ATOM 687 O O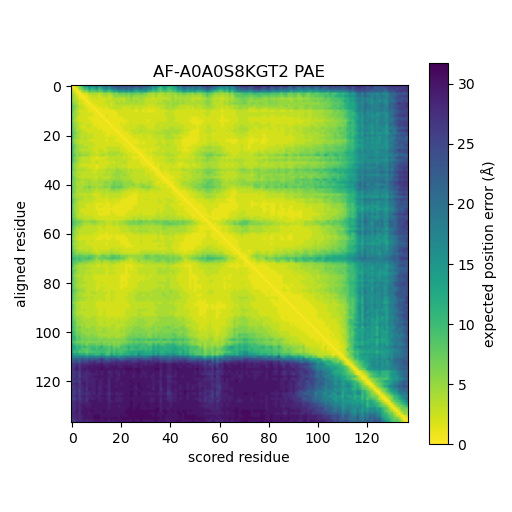 . PHE A 1 91 ? 13.648 -1.323 -5.383 1.00 97.19 91 PHE A O 1
ATOM 694 N N . ALA A 1 92 ? 13.005 -2.250 -3.446 1.00 97.38 92 ALA A N 1
ATOM 695 C CA . ALA A 1 92 ? 13.102 -3.624 -3.932 1.00 97.38 92 ALA A CA 1
ATOM 696 C C . ALA A 1 92 ? 12.161 -3.878 -5.122 1.00 97.38 92 ALA A C 1
ATOM 698 O O . ALA A 1 92 ? 12.591 -4.409 -6.149 1.00 97.38 92 ALA A O 1
ATOM 699 N N . ILE A 1 93 ? 10.900 -3.438 -5.027 1.00 96.44 93 ILE A N 1
ATOM 700 C CA . ILE A 1 93 ? 9.923 -3.565 -6.119 1.00 96.44 93 ILE A CA 1
ATOM 701 C C . ILE A 1 93 ? 10.361 -2.740 -7.336 1.00 96.44 93 ILE A C 1
ATOM 703 O O . ILE A 1 93 ? 10.307 -3.236 -8.464 1.00 96.44 93 ILE A O 1
ATOM 707 N N . ARG A 1 94 ? 10.822 -1.499 -7.129 1.00 96.50 94 ARG A N 1
ATOM 708 C CA . ARG A 1 94 ? 11.337 -0.644 -8.210 1.00 96.50 94 ARG A CA 1
ATOM 709 C C . ARG A 1 94 ? 12.510 -1.311 -8.929 1.00 96.50 94 ARG A C 1
ATOM 711 O O . ARG A 1 94 ? 12.499 -1.410 -10.154 1.00 96.50 94 ARG A O 1
ATOM 718 N N . ASN A 1 95 ? 13.478 -1.831 -8.179 1.00 96.06 95 ASN A N 1
ATOM 719 C CA . ASN A 1 95 ? 14.649 -2.512 -8.729 1.00 96.06 95 ASN A CA 1
ATOM 720 C C . ASN A 1 95 ? 14.260 -3.768 -9.516 1.00 96.06 95 ASN A C 1
ATOM 722 O O . ASN A 1 95 ? 14.786 -3.985 -10.606 1.00 96.06 95 ASN A O 1
ATOM 726 N N . ALA A 1 96 ? 13.306 -4.559 -9.017 1.00 95.62 96 ALA A N 1
ATOM 727 C CA . ALA A 1 96 ? 12.791 -5.724 -9.732 1.00 95.62 96 ALA A CA 1
ATOM 728 C C . ALA A 1 96 ? 12.144 -5.337 -11.076 1.00 95.62 96 ALA A C 1
ATOM 730 O O . ALA A 1 96 ? 12.462 -5.943 -12.100 1.00 95.62 96 ALA A O 1
ATOM 731 N N . LYS A 1 97 ? 11.311 -4.284 -11.101 1.00 92.88 97 LYS A N 1
ATOM 732 C CA . LYS A 1 97 ? 10.690 -3.763 -12.336 1.00 92.88 97 LYS A CA 1
ATOM 733 C C . LYS A 1 97 ? 11.730 -3.261 -13.340 1.00 92.88 97 LYS A C 1
ATOM 735 O O . LYS A 1 97 ? 11.638 -3.555 -14.532 1.00 92.88 97 LYS A O 1
ATOM 740 N N . VAL A 1 98 ? 12.736 -2.520 -12.870 1.00 94.31 98 VAL A N 1
ATOM 741 C CA . VAL A 1 98 ? 13.835 -2.030 -13.717 1.00 94.31 98 VAL A CA 1
ATOM 742 C C . VAL A 1 98 ? 14.628 -3.199 -14.296 1.00 94.31 98 VAL A C 1
ATOM 744 O O . VAL A 1 98 ? 14.909 -3.219 -15.495 1.00 94.31 98 VAL A O 1
ATOM 747 N N . PHE A 1 99 ? 14.951 -4.199 -13.477 1.00 94.56 99 PHE A N 1
ATOM 748 C CA . PHE A 1 99 ? 15.669 -5.385 -13.928 1.00 94.56 99 PHE A CA 1
ATOM 749 C C . PHE A 1 99 ? 14.880 -6.158 -14.991 1.00 94.56 99 PHE A C 1
ATOM 751 O O . PHE A 1 99 ? 15.425 -6.480 -16.047 1.00 94.56 99 PHE A O 1
ATOM 758 N N . GLU A 1 100 ? 13.584 -6.389 -14.765 1.00 89.75 100 GLU A N 1
ATOM 759 C CA . GLU A 1 100 ? 12.697 -7.026 -15.741 1.00 89.75 100 GLU A CA 1
ATOM 76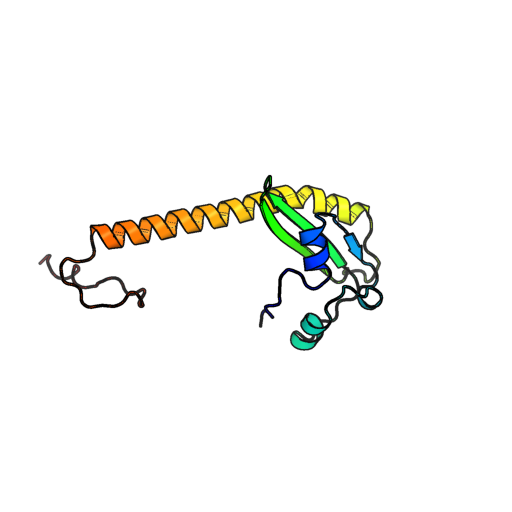0 C C . GLU A 1 100 ? 12.671 -6.254 -17.070 1.00 89.75 100 GLU A C 1
ATOM 762 O O . GLU A 1 100 ? 12.794 -6.851 -18.143 1.00 89.75 100 GLU A O 1
ATOM 767 N N . TYR A 1 101 ? 12.579 -4.921 -17.019 1.00 89.81 101 TYR A N 1
ATOM 768 C CA . TYR A 1 101 ? 12.616 -4.074 -18.211 1.00 89.81 101 TYR A CA 1
ATOM 769 C C . TYR A 1 101 ? 13.930 -4.219 -18.991 1.00 89.81 101 TYR A C 1
ATOM 771 O O . TYR A 1 101 ? 13.906 -4.369 -20.219 1.00 89.81 101 TYR A O 1
ATOM 779 N N . VAL A 1 102 ? 15.073 -4.210 -18.297 1.00 92.75 102 VAL A N 1
ATOM 780 C CA . VAL A 1 102 ? 16.397 -4.387 -18.914 1.00 92.75 102 VAL A CA 1
ATOM 781 C C . VAL A 1 102 ? 16.502 -5.762 -19.573 1.00 92.75 102 VAL A C 1
ATOM 783 O O . VAL A 1 102 ? 16.878 -5.844 -20.743 1.00 92.75 102 VAL A O 1
ATOM 786 N N . VAL A 1 103 ? 16.111 -6.832 -18.874 1.00 85.69 103 VAL A N 1
ATOM 787 C CA . VAL A 1 103 ? 16.137 -8.205 -19.406 1.00 85.69 103 VAL A CA 1
ATOM 788 C C . VAL A 1 103 ? 15.231 -8.337 -20.631 1.00 85.69 103 VAL A C 1
ATOM 790 O O . VAL A 1 103 ? 15.665 -8.836 -21.671 1.00 85.69 103 VAL A O 1
ATOM 793 N N . ASN A 1 104 ? 13.998 -7.834 -20.558 1.00 78.50 104 ASN A N 1
ATOM 794 C CA . ASN A 1 104 ? 13.052 -7.875 -21.672 1.00 78.50 104 ASN A CA 1
ATOM 795 C C . ASN A 1 104 ? 13.561 -7.090 -22.887 1.00 78.50 104 ASN A C 1
ATOM 797 O O . ASN A 1 104 ? 13.437 -7.550 -24.026 1.00 78.50 104 ASN A O 1
ATOM 801 N N . THR A 1 105 ? 14.166 -5.924 -22.660 1.00 82.94 105 THR A N 1
ATOM 802 C CA . THR A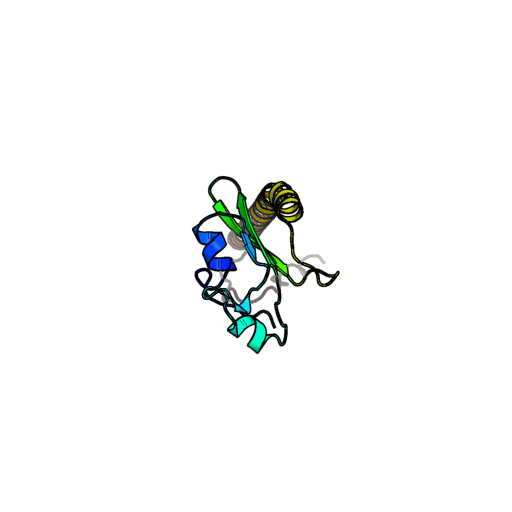 1 105 ? 14.747 -5.098 -23.726 1.00 82.94 105 THR A CA 1
ATOM 803 C C . THR A 1 105 ? 15.945 -5.789 -24.369 1.00 82.94 105 THR A C 1
ATOM 805 O O . THR A 1 105 ? 16.020 -5.870 -25.596 1.00 82.94 105 THR A O 1
ATOM 808 N N . TYR A 1 106 ? 16.837 -6.365 -23.563 1.00 80.75 106 TYR A N 1
ATOM 809 C CA . TYR A 1 106 ? 17.988 -7.124 -24.044 1.00 80.75 106 TYR A CA 1
ATOM 810 C C . TYR A 1 106 ? 17.567 -8.337 -24.888 1.00 80.75 106 TYR A C 1
ATOM 812 O O . TYR A 1 106 ? 18.094 -8.553 -25.981 1.00 80.75 106 TYR A O 1
ATOM 820 N N . CYS A 1 107 ? 16.563 -9.094 -24.435 1.00 72.44 107 CYS A N 1
ATOM 821 C CA . CYS A 1 107 ? 15.996 -10.217 -25.182 1.00 72.44 107 CYS A CA 1
ATOM 822 C C . CYS A 1 107 ? 15.416 -9.775 -26.533 1.00 72.44 107 CYS A C 1
ATOM 824 O O . CYS A 1 107 ? 15.710 -10.401 -27.552 1.00 72.44 107 CYS A O 1
ATOM 826 N N . LYS A 1 108 ? 14.653 -8.673 -26.569 1.00 74.94 108 LYS A N 1
ATOM 827 C CA . LYS A 1 108 ? 14.112 -8.104 -27.816 1.00 74.94 108 LYS A CA 1
ATOM 828 C C . LYS A 1 108 ? 15.215 -7.646 -28.768 1.00 74.94 108 LYS A C 1
ATOM 830 O O . LYS A 1 108 ? 15.120 -7.904 -29.964 1.00 74.94 108 LYS A O 1
ATOM 835 N N . GLN A 1 109 ? 16.272 -7.008 -28.263 1.00 78.00 109 GLN A N 1
ATOM 836 C CA . GLN A 1 109 ? 17.412 -6.588 -29.084 1.00 78.00 109 GLN A CA 1
ATOM 837 C C . GLN A 1 109 ? 18.172 -7.781 -29.662 1.00 78.00 109 GLN A C 1
ATOM 839 O O . GLN A 1 109 ? 18.453 -7.794 -30.857 1.00 78.00 109 GLN A O 1
ATOM 844 N N . ARG A 1 110 ? 18.450 -8.818 -28.861 1.00 67.56 110 ARG A N 1
ATOM 845 C CA . ARG A 1 110 ? 19.073 -10.053 -29.360 1.00 67.56 110 ARG A CA 1
ATOM 846 C C . ARG A 1 110 ? 18.206 -10.769 -30.389 1.00 67.56 110 ARG A C 1
ATOM 848 O O . ARG A 1 110 ? 18.732 -11.252 -31.389 1.00 67.56 110 ARG A O 1
ATOM 855 N N . GLN A 1 111 ? 16.891 -10.806 -30.175 1.00 62.66 111 GLN A N 1
ATOM 856 C CA . GLN A 1 111 ? 15.957 -11.278 -31.190 1.00 62.66 111 GLN A CA 1
ATOM 857 C C . GLN A 1 111 ? 16.057 -10.402 -32.444 1.00 62.66 111 GLN A C 1
ATOM 859 O O . GLN A 1 111 ? 16.248 -10.943 -33.513 1.00 62.66 111 GLN A O 1
ATOM 864 N N . GLY A 1 112 ? 16.065 -9.072 -32.363 1.00 60.34 112 GLY A N 1
ATOM 865 C CA . GLY A 1 112 ? 16.230 -8.206 -33.540 1.00 60.34 112 GLY A CA 1
ATOM 866 C C . GLY A 1 112 ? 17.585 -8.332 -34.259 1.00 60.34 112 GLY A C 1
ATOM 867 O O . GLY A 1 112 ? 17.646 -8.182 -35.475 1.00 60.34 112 GLY A O 1
ATOM 868 N N . GLN A 1 113 ? 18.666 -8.642 -33.537 1.00 50.91 113 GLN A N 1
ATOM 869 C CA . GLN A 1 113 ? 20.015 -8.767 -34.105 1.00 50.91 113 GLN A CA 1
ATOM 870 C C . GLN A 1 113 ? 20.320 -10.163 -34.676 1.00 50.91 113 GLN A C 1
ATOM 872 O O . GLN A 1 113 ? 21.194 -10.270 -35.532 1.00 50.91 113 GLN A O 1
ATOM 877 N N . MET A 1 114 ? 19.598 -11.219 -34.269 1.00 49.53 114 MET A N 1
ATOM 878 C CA . MET A 1 114 ? 19.778 -12.587 -34.802 1.00 49.53 114 MET A CA 1
ATOM 879 C C . MET A 1 114 ? 18.509 -13.235 -35.391 1.00 49.53 114 MET A C 1
ATOM 881 O O . MET A 1 114 ? 18.583 -14.316 -35.972 1.00 49.53 114 MET A O 1
ATOM 885 N N . SER A 1 115 ? 17.347 -12.584 -35.317 1.00 50.38 115 SER A N 1
ATOM 886 C CA . SER A 1 115 ? 16.085 -13.031 -35.917 1.00 50.38 115 SER A CA 1
ATOM 887 C C . SER A 1 115 ? 15.805 -12.252 -37.199 1.00 50.38 115 SER A C 1
ATOM 889 O O . SER A 1 115 ? 15.048 -11.288 -37.241 1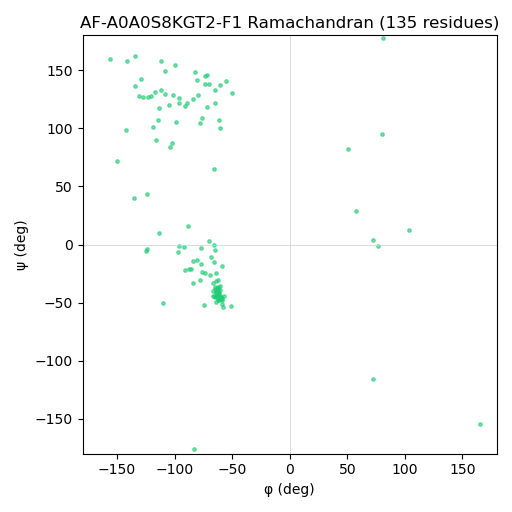.00 50.38 115 SER A O 1
ATOM 891 N N . CYS A 1 116 ? 16.358 -12.810 -38.273 1.00 49.47 116 CYS A N 1
ATOM 892 C CA . CYS A 1 116 ? 15.686 -12.960 -39.560 1.00 49.47 116 CYS A CA 1
ATOM 893 C C . CYS A 1 116 ? 15.604 -11.753 -40.511 1.00 49.47 116 CYS A C 1
ATOM 895 O O . CYS A 1 116 ? 14.578 -11.081 -40.618 1.00 49.47 116 CYS A O 1
ATOM 897 N N . LYS A 1 117 ? 16.561 -11.691 -41.447 1.00 45.06 117 LYS A N 1
ATOM 898 C CA . LYS A 1 117 ? 16.194 -11.386 -42.840 1.00 45.06 117 LYS A CA 1
ATOM 899 C C . LYS A 1 117 ? 15.246 -12.494 -43.339 1.00 45.06 117 LYS A C 1
ATOM 901 O O . LYS A 1 117 ? 15.684 -13.619 -43.550 1.00 45.06 117 LYS A O 1
ATOM 906 N N . GLY A 1 118 ? 13.953 -12.187 -43.491 1.00 47.50 118 GLY A N 1
ATOM 907 C CA . GLY A 1 118 ? 12.978 -13.041 -44.195 1.00 47.50 118 GLY A CA 1
ATOM 908 C C . GLY A 1 118 ? 11.993 -13.872 -43.354 1.00 47.50 118 GLY A C 1
ATOM 909 O O . GLY A 1 118 ? 11.329 -14.743 -43.915 1.00 47.50 118 GLY A O 1
ATOM 910 N N . CYS A 1 119 ? 11.845 -13.644 -42.043 1.00 47.81 119 CYS A N 1
ATOM 911 C CA . CYS A 1 119 ? 10.840 -14.374 -41.251 1.00 47.81 119 CYS A CA 1
ATOM 912 C C . CYS A 1 119 ? 9.453 -13.726 -41.356 1.00 47.81 119 CYS A C 1
ATOM 914 O O . CYS A 1 119 ? 9.288 -12.544 -41.076 1.00 47.81 119 CYS A O 1
ATOM 916 N N . LYS A 1 120 ? 8.447 -14.521 -41.746 1.00 49.09 120 LYS A N 1
ATOM 917 C CA . LYS A 1 120 ? 7.045 -14.105 -41.950 1.00 49.09 120 LYS A CA 1
ATOM 918 C C . LYS A 1 120 ? 6.166 -14.192 -40.688 1.00 49.09 120 LYS A C 1
ATOM 920 O O . LYS A 1 120 ? 4.945 -14.232 -40.813 1.00 49.09 120 LYS A O 1
ATOM 925 N N . ARG A 1 121 ? 6.731 -14.307 -39.480 1.00 47.88 121 ARG A N 1
ATOM 926 C CA . ARG A 1 121 ? 5.935 -14.630 -38.281 1.00 47.88 121 ARG A CA 1
ATOM 927 C C . ARG A 1 121 ? 5.650 -13.387 -37.418 1.00 47.88 121 ARG A C 1
ATOM 929 O O . ARG A 1 121 ? 6.602 -12.694 -37.068 1.00 47.88 121 ARG A O 1
ATOM 936 N N . PRO A 1 122 ? 4.387 -13.109 -37.033 1.00 46.84 122 PRO A N 1
ATOM 937 C CA . PRO A 1 122 ? 4.086 -12.045 -36.083 1.00 46.84 122 PRO A CA 1
ATOM 938 C C . PRO A 1 122 ? 4.493 -12.462 -34.662 1.00 46.84 122 PRO A C 1
ATOM 940 O O . PRO A 1 122 ? 4.396 -13.634 -34.293 1.00 46.84 122 PRO A O 1
ATOM 943 N N . LEU A 1 123 ? 4.967 -11.483 -33.887 1.00 46.44 123 LEU A N 1
ATOM 944 C CA . LEU A 1 123 ? 5.550 -11.579 -32.540 1.00 46.44 123 LEU A CA 1
ATOM 945 C C . LEU A 1 123 ? 4.534 -12.034 -31.468 1.00 46.44 123 LEU A C 1
ATOM 947 O O . LEU A 1 123 ? 4.188 -11.269 -30.576 1.00 46.44 123 LEU A O 1
ATOM 951 N N . GLY A 1 124 ? 4.024 -13.263 -31.565 1.00 42.78 124 GLY A N 1
ATOM 952 C CA . GLY A 1 124 ? 2.999 -13.785 -30.651 1.00 42.78 124 GLY A CA 1
ATOM 953 C C . GLY A 1 124 ? 3.339 -15.097 -29.941 1.00 42.78 124 GLY A C 1
ATOM 954 O O . GLY A 1 124 ? 2.563 -15.535 -29.101 1.00 42.78 124 GLY A O 1
ATOM 955 N N . SER A 1 125 ? 4.462 -15.756 -30.250 1.00 45.81 125 SER A N 1
ATOM 956 C CA . SER A 1 125 ? 4.791 -17.067 -29.668 1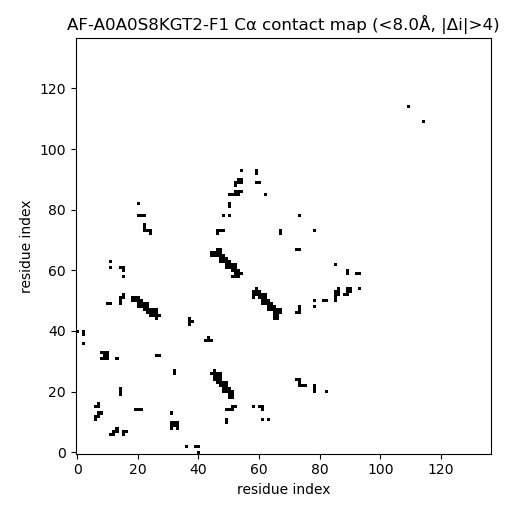.00 45.81 125 SER A CA 1
ATOM 957 C C . SER A 1 125 ? 6.184 -17.102 -29.048 1.00 45.81 125 SER A C 1
ATOM 959 O O . SER A 1 125 ? 7.169 -16.853 -29.738 1.00 45.81 125 SER A O 1
ATOM 961 N N . TRP A 1 126 ? 6.247 -17.517 -27.779 1.00 48.03 126 TR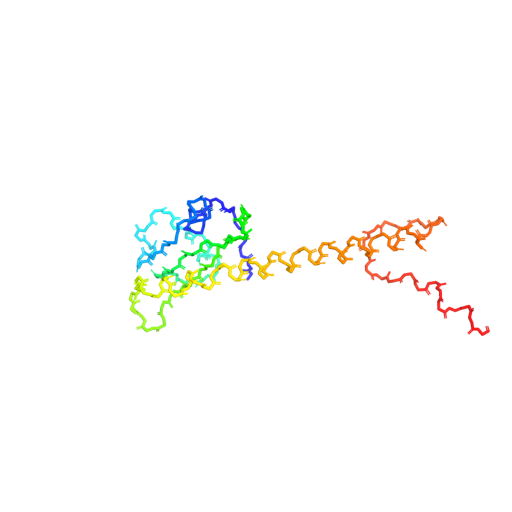P A N 1
ATOM 962 C CA . TRP A 1 126 ? 7.454 -17.774 -26.978 1.00 48.03 126 TRP A CA 1
ATOM 963 C C . TRP A 1 126 ? 8.309 -18.953 -27.467 1.00 48.03 126 TRP A C 1
ATOM 965 O O . TRP A 1 126 ? 9.326 -19.270 -26.857 1.00 48.03 126 TRP A O 1
ATOM 975 N N . THR A 1 127 ? 7.908 -19.638 -28.541 1.00 48.31 127 THR A N 1
ATOM 976 C CA . THR A 1 127 ? 8.654 -20.777 -29.075 1.00 48.31 127 THR A CA 1
ATOM 977 C C . THR A 1 127 ? 9.943 -20.280 -29.738 1.00 48.31 127 THR A C 1
ATOM 979 O O . THR A 1 127 ? 9.856 -19.548 -30.730 1.00 48.31 127 THR A O 1
ATOM 982 N N . PRO A 1 128 ? 11.135 -20.677 -29.252 1.00 47.91 128 PRO A N 1
ATOM 983 C CA . PRO A 1 128 ? 12.386 -20.388 -29.941 1.00 47.91 128 PRO A CA 1
ATOM 984 C C . PRO A 1 128 ? 12.313 -20.919 -31.376 1.00 47.91 128 PRO A C 1
ATOM 986 O O . PRO A 1 128 ? 11.761 -21.995 -31.611 1.00 47.91 128 PRO A O 1
ATOM 989 N N . CYS A 1 129 ? 12.855 -20.188 -32.352 1.00 48.78 129 CYS A N 1
ATOM 990 C CA . CYS A 1 129 ? 12.989 -20.699 -33.715 1.00 48.78 129 CYS A CA 1
ATOM 991 C C . CYS A 1 129 ? 13.874 -21.959 -33.699 1.00 48.78 129 CYS A C 1
ATOM 993 O O . CYS A 1 129 ? 15.095 -21.870 -33.681 1.00 48.78 129 CYS A O 1
ATOM 995 N N . VAL A 1 130 ? 13.250 -23.141 -33.739 1.00 45.97 130 VAL A N 1
ATOM 996 C CA . VAL A 1 130 ? 13.904 -24.467 -33.696 1.00 45.97 130 VAL A CA 1
ATOM 997 C C . VAL A 1 130 ? 14.782 -24.743 -34.931 1.00 45.97 130 VAL A C 1
ATOM 999 O O . VAL A 1 130 ? 15.512 -25.726 -34.976 1.00 45.97 130 VAL A O 1
ATOM 1002 N N . LYS A 1 131 ? 14.801 -23.855 -35.932 1.00 45.16 131 LYS A N 1
ATOM 1003 C CA . LYS A 1 131 ? 15.461 -24.100 -37.224 1.00 45.16 131 LYS A CA 1
ATOM 1004 C C . LYS A 1 131 ? 17.000 -24.139 -37.204 1.00 45.16 131 LYS A C 1
ATOM 1006 O O . LYS A 1 131 ? 17.590 -24.287 -38.264 1.00 45.16 131 LYS A O 1
ATOM 1011 N N . TYR A 1 132 ? 17.642 -24.023 -36.040 1.00 41.78 132 TYR A N 1
ATOM 1012 C CA . TYR A 1 132 ? 19.106 -24.071 -35.907 1.00 41.78 132 TYR A CA 1
ATOM 1013 C C . TYR A 1 132 ? 19.653 -25.290 -35.145 1.00 41.78 132 TYR A C 1
ATOM 1015 O O . TYR A 1 132 ? 20.846 -25.325 -34.862 1.00 41.78 132 TYR A O 1
ATOM 1023 N N . ARG A 1 133 ? 18.831 -26.304 -34.827 1.00 39.97 133 ARG A N 1
ATOM 1024 C CA . ARG A 1 133 ? 19.314 -27.516 -34.129 1.00 39.97 133 ARG A CA 1
ATOM 1025 C C . ARG A 1 133 ? 19.661 -28.712 -35.029 1.00 39.97 133 ARG A C 1
ATOM 1027 O O . ARG A 1 133 ? 20.140 -29.706 -34.504 1.00 39.97 133 ARG A O 1
ATOM 1034 N N . GLU A 1 134 ? 19.492 -28.612 -36.348 1.00 43.25 134 GLU A N 1
ATOM 1035 C CA . GLU A 1 134 ? 19.727 -29.724 -37.295 1.00 43.25 134 GLU A CA 1
ATOM 1036 C C . GLU A 1 134 ? 20.733 -29.373 -38.410 1.00 43.25 134 GLU A C 1
ATOM 1038 O O . GLU A 1 134 ? 20.512 -29.664 -39.579 1.00 43.25 134 GLU A O 1
ATOM 1043 N N . ALA A 1 135 ? 21.844 -28.711 -38.073 1.00 44.22 135 ALA A N 1
ATOM 1044 C CA . ALA A 1 135 ? 22.938 -28.463 -39.025 1.00 44.22 135 ALA A CA 1
ATOM 1045 C C . ALA A 1 135 ? 24.319 -28.748 -38.410 1.00 44.22 135 ALA A C 1
ATOM 1047 O O . ALA A 1 135 ? 25.277 -27.997 -38.588 1.00 44.22 135 ALA A O 1
ATOM 1048 N N . SER A 1 136 ? 24.412 -29.816 -37.620 1.00 42.03 136 SER A N 1
ATOM 1049 C CA . SER A 1 136 ? 25.680 -30.358 -37.125 1.00 42.03 136 SER A CA 1
ATOM 1050 C C . SER A 1 136 ? 25.537 -31.865 -36.935 1.00 42.03 136 SER A C 1
ATOM 1052 O O . SER A 1 136 ? 25.387 -32.313 -35.804 1.00 42.03 136 SER A O 1
ATOM 1054 N N . ILE A 1 137 ? 25.480 -32.589 -38.056 1.00 38.97 137 ILE A N 1
ATOM 1055 C CA . ILE A 1 137 ? 26.028 -33.929 -38.358 1.00 38.97 137 ILE A CA 1
ATOM 1056 C C . ILE A 1 137 ? 25.948 -34.077 -39.881 1.00 38.97 137 ILE A C 1
ATOM 1058 O O . ILE A 1 137 ? 24.893 -33.701 -40.440 1.00 38.97 137 ILE A O 1
#

Sequence (137 aa):
MAATFPADRGLAGSVLQTQQSEVINDVRSDPRFYEKVDSESGFQTRNMIAIPLVAGEEKVGVLEVLNKADGGSFTEKERLLLASMAEEIAFAIRNAKVFEYVVNTYCKQRQGQMSCKGCKRPLGSWTPCVKYREASI

Secondary structure (DSSP, 8-state):
------TTSHHHHHHHHH---EEES-GGG-TT--HHHHHHH------EEEEEEEETTEEEEEEEEES-TTSS---HHHHHHHHHHHHHHHHHHHHHHHHHHHHHHHHHHHHHHHS-TT----S------GGGSSS--

Solvent-accessible surface area (backbone atoms only — not comparable to full-atom values): 8420 Å² total; per-residue (Å²): 129,88,84,85,74,68,75,78,49,28,56,62,11,49,23,54,71,71,63,45,68,47,80,38,67,50,40,84,80,39,88,52,48,55,63,64,61,32,66,75,64,72,49,84,76,48,25,38,38,40,33,41,16,42,42,86,90,43,78,71,46,64,50,73,51,67,49,54,88,88,71,59,74,84,49,72,68,59,52,52,56,51,53,70,48,27,44,62,52,17,40,51,54,51,51,51,54,53,50,51,51,51,53,54,50,51,52,52,49,52,42,65,76,73,56,57,97,84,68,90,72,78,99,76,68,95,69,73,83,70,88,76,77,85,82,85,131

Nearest PDB structures (foldseek):
  5w10-assembly2_B  TM=8.975E-01  e=1.132E-08  Leptospira interrogans serovar Copenhageni str. Fiocruz L1-130
  2zmf-assembly1_B  TM=9.504E-01  e=1.090E-07  Homo sapiens
  4me4-assembly1_B  TM=8.735E-01  e=4.700E-08  Persephonella marina EX-H1
  1mc0-assembly1_A  TM=8.363E-01  e=7.394E-08  Mus musculus
  6x88-assembly1_B  TM=8.070E-01  e=2.083E-07  Gallus gallus

Mean predicted aligned error: 10.04 Å

pLDDT: mean 83.0, std 19.41, range [37.97, 97.88]